Protein AF-A0A433ZT77-F1 (afdb_monomer_lite)

Organism: Morganella morganii (NCBI:txid582)

InterPro domains:
  IPR028090 JAB domain, prokaryotic [PF14464] (5-48)
  IPR051929 Viral Assembly and Modifier Protease [PTHR34858] (2-56)

Sequence (58 aa):
MMRKNIQAIIFAHAEREYPRECCGVIAQKSRVVKYFLCRNIASTPEEHFVLSPEDYPW

Structure (mmCIF, N/CA/C/O backbone):
data_AF-A0A433ZT77-F1
#
_entry.id   AF-A0A433ZT77-F1
#
loop_
_atom_site.group_PDB
_atom_site.id
_atom_site.type_symbol
_atom_site.label_atom_id
_atom_site.label_alt_id
_atom_site.label_comp_id
_atom_site.label_asym_id
_atom_site.label_entity_id
_atom_site.label_seq_id
_atom_site.pdbx_PDB_ins_code
_atom_site.Cartn_x
_atom_site.Cartn_y
_atom_site.Cartn_z
_atom_site.occupancy
_atom_site.B_iso_or_equiv
_atom_site.auth_seq_id
_atom_site.auth_comp_id
_atom_site.auth_asym_id
_atom_site.auth_atom_id
_atom_site.pdbx_PDB_model_num
ATOM 1 N N . MET A 1 1 ? 1.102 -3.998 18.371 1.00 59.09 1 MET A N 1
ATOM 2 C CA . MET A 1 1 ? 0.615 -5.265 17.781 1.00 59.09 1 MET A CA 1
ATOM 3 C C . MET A 1 1 ? -0.399 -4.935 16.696 1.00 59.09 1 MET A C 1
ATOM 5 O O . MET A 1 1 ? -1.284 -4.124 16.952 1.00 59.09 1 MET A O 1
ATOM 9 N N . MET A 1 2 ? -0.243 -5.486 15.490 1.00 68.50 2 MET A N 1
ATOM 10 C CA . MET A 1 2 ? -1.174 -5.244 14.381 1.00 68.50 2 MET A CA 1
ATOM 11 C C . MET A 1 2 ? -2.519 -5.917 14.682 1.00 68.50 2 MET A C 1
ATOM 13 O O . MET A 1 2 ? -2.548 -7.034 15.198 1.00 68.50 2 MET A O 1
ATOM 17 N N . ARG A 1 3 ? -3.641 -5.241 14.410 1.00 81.94 3 ARG A N 1
ATOM 18 C CA . ARG A 1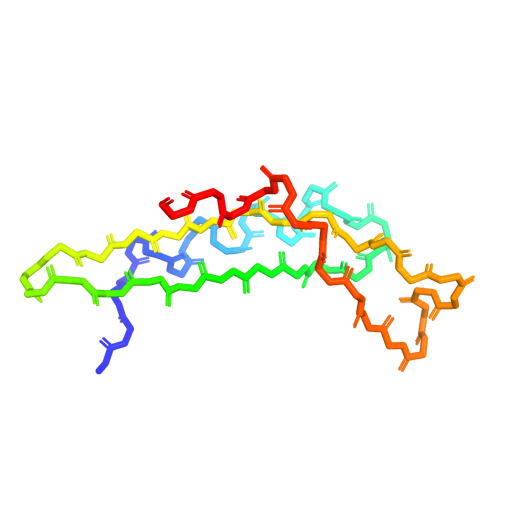 3 ? -4.967 -5.824 14.657 1.00 81.94 3 ARG A CA 1
ATOM 19 C C . ARG A 1 3 ? -5.261 -6.896 13.598 1.00 81.94 3 ARG A C 1
ATOM 21 O O . ARG A 1 3 ? -5.044 -6.650 12.414 1.00 81.94 3 ARG A O 1
ATOM 28 N N . LYS A 1 4 ? -5.800 -8.052 14.010 1.00 80.12 4 LYS A N 1
ATOM 29 C CA . LYS A 1 4 ? -6.081 -9.199 13.116 1.00 80.12 4 LYS A CA 1
ATOM 30 C C . LYS A 1 4 ? -6.948 -8.831 11.902 1.00 80.12 4 LYS A C 1
ATOM 32 O O . LYS A 1 4 ? -6.751 -9.367 10.820 1.00 80.12 4 LYS A O 1
ATOM 37 N N . ASN A 1 5 ? -7.872 -7.883 12.063 1.00 86.75 5 ASN A N 1
ATOM 38 C CA . ASN A 1 5 ? -8.723 -7.400 10.974 1.00 86.75 5 ASN A CA 1
ATOM 39 C C . ASN A 1 5 ? -7.941 -6.633 9.894 1.00 86.75 5 ASN A C 1
ATOM 41 O O . ASN A 1 5 ? -8.260 -6.755 8.720 1.00 86.75 5 ASN A O 1
ATOM 45 N N . ILE A 1 6 ? -6.905 -5.876 10.267 1.00 91.38 6 ILE A N 1
ATOM 46 C CA . ILE A 1 6 ? -6.063 -5.146 9.310 1.00 91.38 6 ILE A CA 1
ATOM 47 C C . ILE A 1 6 ? -5.199 -6.118 8.505 1.00 91.38 6 ILE A C 1
ATOM 49 O O . ILE A 1 6 ? -5.089 -5.967 7.295 1.00 91.38 6 ILE A O 1
ATOM 53 N N . GLN A 1 7 ? -4.659 -7.154 9.151 1.00 92.62 7 GLN A N 1
ATOM 54 C CA . GLN A 1 7 ? -3.894 -8.196 8.461 1.00 92.62 7 GLN A CA 1
ATOM 55 C C . GLN A 1 7 ? -4.726 -8.891 7.381 1.00 92.62 7 GLN A C 1
ATOM 57 O O . GLN A 1 7 ? -4.263 -9.017 6.255 1.00 92.62 7 GLN A O 1
ATOM 62 N N . ALA A 1 8 ? -5.966 -9.284 7.693 1.00 93.88 8 ALA A N 1
ATOM 63 C CA . ALA A 1 8 ? -6.854 -9.917 6.718 1.00 93.88 8 ALA A CA 1
ATOM 64 C C . ALA A 1 8 ? -7.123 -9.020 5.496 1.00 93.88 8 ALA A C 1
ATOM 66 O O . ALA A 1 8 ? -7.109 -9.500 4.366 1.00 93.88 8 ALA A O 1
ATOM 67 N N . ILE A 1 9 ? -7.313 -7.713 5.712 1.00 94.12 9 ILE A N 1
ATOM 68 C CA . ILE A 1 9 ? -7.510 -6.750 4.619 1.00 94.12 9 ILE A CA 1
ATOM 69 C C . ILE A 1 9 ? -6.236 -6.616 3.770 1.00 94.12 9 ILE A C 1
ATOM 71 O O . ILE A 1 9 ? -6.334 -6.554 2.549 1.00 94.12 9 ILE A O 1
ATOM 75 N N . ILE A 1 10 ? -5.052 -6.609 4.393 1.00 94.56 10 ILE A N 1
ATOM 76 C CA . ILE A 1 10 ? -3.767 -6.560 3.678 1.00 94.56 10 ILE A CA 1
ATOM 77 C C . ILE A 1 10 ? -3.571 -7.809 2.814 1.00 94.56 10 ILE A C 1
ATOM 79 O O . ILE A 1 10 ? -3.185 -7.681 1.660 1.00 94.56 10 ILE A O 1
ATOM 83 N N . PHE A 1 11 ? -3.873 -9.004 3.330 1.00 94.56 11 PHE A N 1
ATOM 84 C CA . PHE A 1 11 ? -3.758 -10.235 2.542 1.00 94.56 11 PHE A CA 1
ATOM 85 C C . PHE A 1 11 ? -4.720 -10.247 1.351 1.00 94.56 11 PHE A C 1
ATOM 87 O O . PHE A 1 11 ? -4.299 -10.534 0.236 1.00 94.56 11 PHE A O 1
ATOM 94 N N . ALA A 1 12 ? -5.975 -9.837 1.556 1.00 95.50 12 ALA A N 1
ATOM 95 C CA . ALA A 1 12 ? -6.935 -9.708 0.462 1.00 95.50 12 ALA A CA 1
ATOM 96 C C . ALA A 1 12 ? -6.505 -8.657 -0.578 1.00 95.50 12 ALA A C 1
ATOM 98 O O . ALA A 1 12 ? -6.809 -8.791 -1.760 1.00 95.50 12 ALA A O 1
ATOM 99 N N . HIS A 1 13 ? -5.803 -7.600 -0.157 1.00 94.75 13 HIS A N 1
ATOM 100 C CA . HIS A 1 13 ? -5.223 -6.628 -1.082 1.00 94.75 13 HIS A CA 1
ATOM 101 C C . HIS A 1 13 ? -4.057 -7.236 -1.872 1.00 94.75 13 HIS A C 1
ATOM 103 O O . HIS A 1 13 ? -4.023 -7.107 -3.092 1.00 94.75 13 HIS A O 1
ATOM 109 N N . ALA A 1 14 ? -3.170 -7.976 -1.207 1.00 94.44 14 ALA A N 1
ATOM 110 C CA . ALA A 1 14 ? -2.047 -8.646 -1.852 1.00 94.44 14 ALA A CA 1
ATOM 111 C C . ALA A 1 14 ? -2.492 -9.655 -2.920 1.00 94.44 14 ALA A C 1
ATOM 113 O O . ALA A 1 14 ? -1.923 -9.686 -4.008 1.00 94.44 14 ALA A O 1
ATOM 114 N N . GLU A 1 15 ? -3.549 -10.425 -2.651 1.00 95.06 15 GLU A N 1
ATOM 115 C CA . GLU A 1 15 ? -4.138 -11.344 -3.634 1.00 95.06 15 GLU A CA 1
ATOM 116 C C . GLU A 1 15 ? -4.689 -10.616 -4.869 1.00 95.06 15 GLU A C 1
ATOM 118 O O . GLU A 1 15 ? -4.618 -11.142 -5.977 1.00 95.06 15 GLU A O 1
ATOM 123 N N . ARG A 1 16 ? -5.225 -9.402 -4.695 1.00 92.81 16 ARG A N 1
ATOM 124 C CA . ARG A 1 16 ? -5.800 -8.601 -5.787 1.00 92.81 16 ARG A CA 1
ATOM 125 C C . ARG A 1 16 ? -4.751 -7.91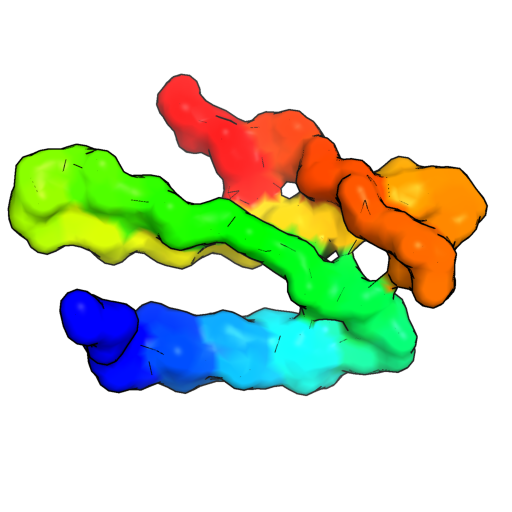2 -6.650 1.00 92.81 16 ARG A C 1
ATOM 127 O O . ARG A 1 16 ? -4.999 -7.722 -7.836 1.00 92.81 16 ARG A O 1
ATOM 134 N N . GLU A 1 17 ? -3.628 -7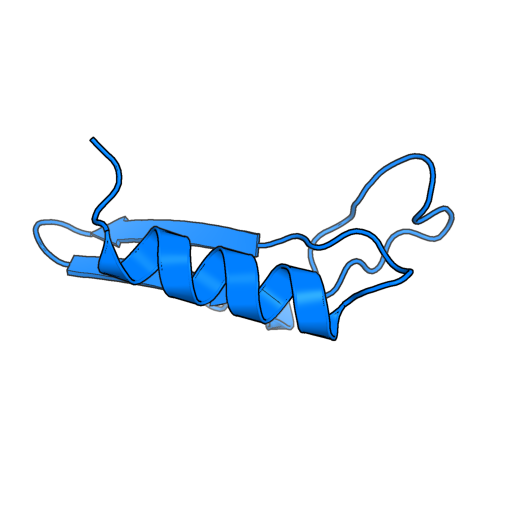.522 -6.059 1.00 89.88 17 GLU A N 1
ATOM 135 C CA . GLU A 1 17 ? -2.556 -6.837 -6.785 1.00 89.88 17 GLU A CA 1
ATOM 136 C C . GLU A 1 17 ? -1.658 -7.811 -7.555 1.00 89.88 17 GLU A C 1
ATOM 138 O O . GLU A 1 17 ? -0.996 -7.394 -8.503 1.00 89.88 17 GLU A O 1
ATOM 143 N N . TYR A 1 18 ? -1.673 -9.108 -7.221 1.00 87.00 18 TYR A N 1
ATOM 144 C CA . TYR A 1 18 ? -0.865 -10.117 -7.905 1.00 87.00 18 TYR A CA 1
ATOM 145 C C . TYR A 1 18 ? -1.086 -10.094 -9.436 1.00 87.00 18 TYR A C 1
ATOM 147 O O . TYR A 1 18 ? -2.232 -10.156 -9.891 1.00 87.00 18 TYR A O 1
ATOM 155 N N . PRO A 1 19 ? -0.015 -10.025 -10.261 1.00 86.75 19 PRO A N 1
ATOM 156 C CA . PRO A 1 19 ? 1.403 -10.241 -9.930 1.00 86.75 19 PRO A CA 1
ATOM 157 C C . PRO A 1 19 ? 2.194 -8.994 -9.501 1.00 86.75 19 PRO A C 1
ATOM 159 O O . PRO A 1 19 ? 3.394 -9.094 -9.263 1.00 86.75 19 PRO A O 1
ATOM 162 N N . ARG A 1 20 ? 1.565 -7.819 -9.437 1.00 83.06 20 ARG A N 1
ATOM 163 C CA . ARG A 1 20 ? 2.224 -6.566 -9.051 1.00 83.06 20 ARG A CA 1
ATOM 164 C C . ARG A 1 20 ? 2.488 -6.534 -7.549 1.00 83.06 20 ARG A C 1
ATOM 166 O O . ARG A 1 20 ? 1.814 -7.199 -6.762 1.00 83.06 20 ARG A O 1
ATOM 173 N N . GLU A 1 21 ? 3.462 -5.722 -7.149 1.00 88.00 21 GLU A N 1
ATOM 174 C CA . GLU A 1 21 ? 3.746 -5.505 -5.736 1.00 88.00 21 GLU A CA 1
ATOM 175 C C . GLU A 1 21 ? 2.585 -4.771 -5.044 1.00 88.00 21 GLU A C 1
ATOM 177 O O . GLU A 1 21 ? 2.179 -3.681 -5.451 1.00 88.00 21 GLU A O 1
ATOM 182 N N . CYS A 1 22 ? 2.068 -5.367 -3.969 1.00 92.88 22 CYS A N 1
ATOM 183 C CA . CYS A 1 22 ? 1.034 -4.774 -3.131 1.00 92.88 22 CYS A CA 1
ATOM 184 C C . CYS A 1 22 ? 1.637 -3.751 -2.161 1.00 92.88 22 CYS A C 1
ATOM 186 O O . CYS A 1 22 ? 2.426 -4.108 -1.285 1.00 92.88 22 CYS A O 1
ATOM 188 N N . CYS A 1 23 ? 1.178 -2.501 -2.233 1.00 93.38 23 CYS A N 1
ATOM 189 C CA . CYS A 1 23 ? 1.617 -1.425 -1.345 1.00 93.38 23 CYS A CA 1
ATOM 190 C C . CYS A 1 23 ? 0.437 -0.741 -0.631 1.00 93.38 23 CYS A C 1
ATOM 192 O O . CYS A 1 23 ? -0.718 -0.830 -1.038 1.00 93.38 23 CYS A O 1
ATOM 194 N N . GLY A 1 24 ? 0.686 -0.082 0.500 1.00 93.44 24 GLY A N 1
ATOM 195 C CA . GLY A 1 24 ? -0.383 0.580 1.246 1.00 93.44 24 GLY A CA 1
ATOM 196 C C . GLY A 1 24 ? 0.081 1.209 2.548 1.00 93.44 24 GLY A C 1
ATOM 197 O O . GLY A 1 24 ? 1.187 0.955 3.023 1.00 93.44 24 GLY A O 1
ATOM 198 N N . VAL A 1 25 ? -0.791 2.017 3.146 1.00 93.25 25 VAL A N 1
ATOM 199 C CA . VAL A 1 25 ? -0.494 2.783 4.362 1.00 93.25 25 VAL A CA 1
ATOM 200 C C . VAL A 1 25 ? -1.435 2.368 5.486 1.00 93.25 25 VAL A C 1
ATOM 202 O O . VAL A 1 25 ? -2.649 2.289 5.307 1.00 93.25 25 VAL A O 1
ATOM 205 N N . ILE A 1 26 ? -0.892 2.143 6.682 1.00 92.50 26 ILE A N 1
ATOM 206 C CA . ILE A 1 26 ? -1.686 2.040 7.910 1.00 92.50 26 ILE A CA 1
ATOM 207 C C . ILE A 1 26 ? -1.548 3.364 8.656 1.00 92.50 26 ILE A C 1
ATOM 209 O O . ILE A 1 26 ? -0.478 3.683 9.168 1.00 92.50 26 ILE A O 1
ATOM 213 N N . ALA A 1 27 ? -2.636 4.123 8.749 1.00 90.88 27 ALA A N 1
ATOM 214 C CA . ALA A 1 27 ? -2.685 5.345 9.537 1.00 90.88 27 ALA A CA 1
ATOM 215 C C . ALA A 1 27 ? -3.361 5.089 10.883 1.00 90.88 27 ALA A C 1
ATOM 217 O O . ALA A 1 27 ? -4.409 4.438 10.958 1.00 90.88 27 ALA A O 1
ATOM 218 N N . GLN A 1 28 ? -2.804 5.664 11.945 1.00 90.12 28 GLN A N 1
ATOM 219 C CA . GLN A 1 28 ? -3.421 5.660 13.262 1.00 90.12 28 GLN A CA 1
ATOM 220 C C . GLN A 1 28 ? -3.619 7.090 13.764 1.00 90.12 28 GLN A C 1
ATOM 222 O O . GLN A 1 28 ? -2.669 7.860 13.867 1.00 90.12 28 GLN A O 1
ATOM 227 N N . LYS A 1 29 ? -4.859 7.420 14.141 1.00 89.69 29 LYS A N 1
ATOM 228 C CA . LYS A 1 29 ? -5.213 8.664 14.834 1.00 89.69 29 LYS A CA 1
ATOM 229 C C . LYS A 1 29 ? -5.973 8.309 16.107 1.00 89.69 29 LYS A C 1
ATOM 231 O O . LYS A 1 29 ? -7.115 7.848 16.060 1.00 89.69 29 LYS A O 1
ATOM 236 N N . SER A 1 30 ? -5.333 8.514 17.260 1.00 89.94 30 SER A N 1
ATOM 237 C CA . SER A 1 30 ? -5.860 8.088 18.564 1.00 89.94 30 SER A CA 1
ATOM 238 C C . SER A 1 30 ? -6.187 6.579 18.564 1.00 89.94 30 SER A C 1
ATOM 240 O O . SER A 1 30 ? -5.303 5.751 18.328 1.00 89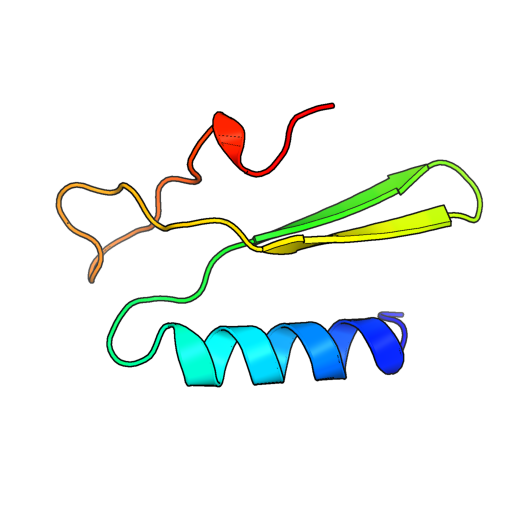.94 30 SER A O 1
ATOM 242 N N . ARG A 1 31 ? -7.446 6.199 18.814 1.00 88.25 31 ARG A N 1
ATOM 243 C CA . ARG A 1 31 ? -7.920 4.802 18.837 1.00 88.25 31 ARG A CA 1
ATOM 244 C C . ARG A 1 31 ? -8.313 4.255 17.461 1.00 88.25 31 ARG A C 1
ATOM 246 O O . ARG A 1 31 ? -8.532 3.044 17.332 1.00 88.25 31 ARG A O 1
ATOM 253 N N . VAL A 1 32 ? -8.415 5.124 16.457 1.00 88.19 32 VAL A N 1
ATOM 254 C CA . VAL A 1 32 ? -8.818 4.763 15.096 1.00 88.19 32 VAL A CA 1
ATOM 255 C C . VAL A 1 32 ? -7.582 4.356 14.307 1.00 88.19 32 VAL A C 1
ATOM 257 O O . VAL A 1 32 ? -6.609 5.102 14.236 1.00 88.19 32 VAL A O 1
ATOM 260 N N . VAL A 1 33 ? -7.637 3.163 13.719 1.00 90.56 33 VAL A N 1
ATOM 261 C CA . VAL A 1 33 ? -6.627 2.639 12.796 1.00 90.56 33 VAL A CA 1
ATOM 262 C C . VAL A 1 33 ? -7.332 2.380 11.477 1.00 90.56 33 VAL A C 1
ATOM 264 O O . VAL A 1 33 ? -8.347 1.679 11.465 1.00 90.56 33 VAL A O 1
ATOM 267 N N . LYS A 1 34 ? -6.806 2.940 10.391 1.00 90.44 34 LYS A N 1
ATOM 268 C CA . LYS A 1 34 ? -7.331 2.760 9.039 1.00 90.44 34 LYS A CA 1
ATOM 269 C C . LYS A 1 34 ? -6.217 2.258 8.133 1.00 90.44 34 LYS A C 1
ATOM 271 O O . LYS A 1 34 ? -5.090 2.740 8.207 1.00 90.44 34 LYS A O 1
ATOM 276 N N . TYR A 1 35 ? -6.551 1.280 7.306 1.00 92.44 35 TYR A N 1
ATOM 277 C CA . TYR A 1 35 ? -5.691 0.825 6.226 1.00 92.44 35 TYR A CA 1
ATOM 278 C C . TYR A 1 35 ? -6.147 1.469 4.917 1.00 92.44 35 TYR A C 1
ATOM 280 O O . TYR A 1 35 ? -7.346 1.499 4.632 1.00 92.44 35 TYR A O 1
ATOM 288 N N . PHE A 1 36 ? -5.188 1.988 4.161 1.00 92.62 36 PHE A N 1
ATOM 289 C CA . PHE A 1 36 ? -5.352 2.557 2.834 1.00 92.62 36 PHE A CA 1
ATOM 290 C C . PHE A 1 36 ? -4.630 1.654 1.842 1.00 92.62 36 PHE A C 1
ATOM 292 O O . PHE A 1 36 ? -3.404 1.525 1.874 1.00 92.62 36 PHE A O 1
ATOM 299 N N . LEU A 1 37 ? -5.415 1.017 0.983 1.00 93.31 37 LEU A N 1
ATOM 300 C CA . LEU A 1 37 ? -4.916 0.282 -0.168 1.00 93.31 37 LEU A CA 1
ATOM 301 C C . LEU A 1 37 ? -4.417 1.294 -1.200 1.00 93.31 37 LEU A C 1
ATOM 303 O O . LEU A 1 37 ? -5.150 2.213 -1.549 1.00 93.31 37 LEU A O 1
ATOM 307 N N . CYS A 1 38 ? -3.157 1.172 -1.609 1.00 93.88 38 CYS A N 1
ATOM 308 C CA . CYS A 1 38 ? -2.521 2.108 -2.527 1.00 93.88 38 CYS A CA 1
ATOM 309 C C . CYS A 1 38 ? -2.027 1.366 -3.761 1.00 93.88 38 CYS A C 1
ATOM 311 O O . CYS A 1 38 ? -1.510 0.254 -3.662 1.00 93.88 38 CYS A O 1
ATOM 313 N N . ARG A 1 39 ? -2.139 2.014 -4.914 1.00 90.81 39 ARG A N 1
ATOM 314 C CA . ARG A 1 39 ? -1.545 1.546 -6.162 1.00 90.81 39 ARG A CA 1
ATOM 315 C C . ARG A 1 39 ? -0.052 1.851 -6.162 1.00 90.81 39 ARG A C 1
ATOM 317 O O . ARG A 1 39 ? 0.352 2.958 -5.790 1.00 90.81 39 ARG A O 1
ATOM 324 N N . ASN A 1 40 ? 0.742 0.892 -6.637 1.00 91.12 40 ASN A N 1
ATOM 325 C CA . ASN A 1 40 ? 2.143 1.123 -6.961 1.00 91.12 40 ASN A CA 1
ATOM 326 C C . ASN A 1 40 ? 2.229 1.840 -8.320 1.00 91.12 40 ASN A C 1
ATOM 328 O O . ASN A 1 40 ? 1.895 1.257 -9.352 1.00 91.12 40 ASN A O 1
ATOM 332 N N . ILE A 1 41 ? 2.656 3.104 -8.312 1.00 90.81 41 ILE A N 1
ATOM 333 C CA . ILE A 1 41 ? 2.840 3.943 -9.507 1.00 90.81 41 ILE A CA 1
ATOM 334 C C . ILE A 1 41 ? 4.315 4.086 -9.912 1.00 90.81 41 ILE A C 1
ATOM 336 O O . ILE A 1 41 ? 4.656 4.978 -10.687 1.00 90.81 41 ILE A O 1
ATOM 340 N N . ALA A 1 42 ? 5.203 3.238 -9.382 1.00 89.88 42 ALA A N 1
ATOM 341 C CA . ALA A 1 42 ? 6.600 3.206 -9.794 1.00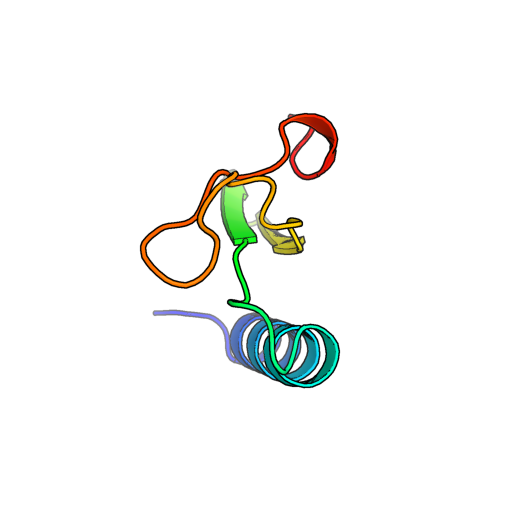 89.88 42 ALA A CA 1
ATOM 342 C C . ALA A 1 42 ? 6.723 2.856 -11.283 1.00 89.88 42 ALA A C 1
ATOM 344 O O . ALA A 1 42 ? 6.036 1.968 -11.788 1.00 89.88 42 ALA A O 1
ATOM 345 N N . SER A 1 43 ? 7.656 3.512 -11.976 1.00 88.19 43 SER A N 1
ATOM 346 C CA . SER A 1 43 ? 7.995 3.173 -13.363 1.00 88.19 43 SER A CA 1
ATOM 347 C C . SER A 1 43 ? 8.677 1.802 -13.478 1.00 88.19 43 SER A C 1
ATOM 349 O O . SER A 1 43 ? 8.590 1.173 -14.529 1.00 88.19 43 SER A O 1
ATOM 351 N N . THR A 1 44 ? 9.331 1.332 -12.404 1.00 87.56 44 THR A N 1
ATOM 352 C CA . THR A 1 44 ? 9.918 -0.015 -12.274 1.00 87.56 44 THR A CA 1
ATOM 353 C C . THR A 1 44 ? 9.329 -0.750 -11.053 1.00 87.56 44 THR A C 1
ATOM 355 O O . THR A 1 44 ? 9.980 -0.870 -10.014 1.00 87.56 44 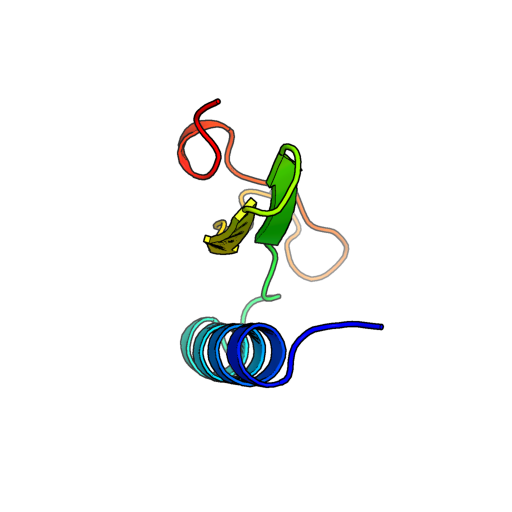THR A O 1
ATOM 358 N N . PRO A 1 45 ? 8.077 -1.247 -11.149 1.00 81.88 45 PRO A N 1
ATOM 359 C CA . PRO A 1 45 ? 7.308 -1.758 -10.006 1.00 81.88 45 PRO A CA 1
ATOM 360 C C . PRO A 1 45 ? 7.805 -3.092 -9.425 1.00 81.88 45 PRO A C 1
ATOM 362 O O . PRO A 1 45 ? 7.296 -3.521 -8.396 1.00 81.88 45 PRO A O 1
ATOM 365 N N . GLU A 1 46 ? 8.763 -3.752 -10.081 1.00 83.88 46 GLU A N 1
ATOM 366 C CA . GLU A 1 46 ? 9.423 -4.973 -9.590 1.00 83.88 46 GLU A CA 1
ATOM 367 C C . GLU A 1 46 ? 10.661 -4.675 -8.721 1.00 83.88 46 GLU A C 1
ATOM 369 O O . GLU A 1 46 ? 11.145 -5.559 -8.020 1.00 83.88 46 GLU A O 1
ATOM 374 N N . GLU A 1 47 ? 11.187 -3.444 -8.760 1.00 86.31 47 GLU A N 1
ATOM 375 C CA . GLU A 1 47 ? 12.382 -3.037 -8.003 1.00 86.31 47 GLU A CA 1
ATOM 376 C C . GLU A 1 47 ? 12.034 -2.208 -6.762 1.00 86.31 47 GLU A C 1
ATOM 378 O O . GLU A 1 47 ? 12.731 -2.267 -5.748 1.00 86.31 47 GLU A O 1
ATOM 383 N N . HIS A 1 48 ? 10.986 -1.390 -6.861 1.00 86.75 48 HIS A N 1
ATOM 384 C CA . HIS A 1 48 ? 10.510 -0.536 -5.783 1.00 86.75 48 HIS A CA 1
ATOM 385 C C . HIS A 1 48 ? 9.030 -0.189 -5.962 1.00 86.75 48 HIS A C 1
ATOM 387 O O . HIS A 1 48 ? 8.427 -0.421 -7.014 1.00 86.75 48 HIS A O 1
ATOM 393 N N . PHE A 1 49 ? 8.460 0.454 -4.942 1.00 88.12 49 PHE A N 1
ATOM 394 C CA . PHE A 1 49 ? 7.129 1.030 -5.026 1.00 88.12 49 PHE A CA 1
ATOM 395 C C . PHE A 1 49 ? 7.124 2.537 -4.812 1.00 88.12 49 PHE A C 1
ATOM 397 O O . PHE A 1 49 ? 7.883 3.093 -4.016 1.00 88.12 49 PHE A O 1
ATOM 404 N N . VAL A 1 50 ? 6.201 3.193 -5.509 1.00 90.69 50 VAL A N 1
ATOM 405 C CA . VAL A 1 50 ? 5.812 4.580 -5.265 1.00 90.69 50 VAL A CA 1
ATOM 406 C C . VAL A 1 50 ? 4.319 4.570 -4.984 1.00 90.69 50 VAL A C 1
ATOM 408 O O . VAL A 1 50 ? 3.539 4.082 -5.797 1.00 90.69 50 VAL A O 1
ATOM 411 N N . LEU A 1 51 ? 3.912 5.076 -3.822 1.00 91.56 51 LEU A N 1
ATOM 412 C CA . LEU A 1 51 ? 2.499 5.143 -3.459 1.00 91.56 51 LEU A CA 1
ATOM 413 C C . LEU A 1 51 ? 1.810 6.249 -4.270 1.00 91.56 51 LEU A C 1
ATOM 415 O O . LEU A 1 51 ? 2.307 7.374 -4.316 1.00 91.56 51 LEU A O 1
ATOM 419 N N . SER A 1 52 ? 0.649 5.958 -4.861 1.00 91.69 52 SER A N 1
ATOM 420 C CA . SER A 1 52 ? -0.193 6.989 -5.482 1.00 91.69 52 SER A CA 1
ATOM 421 C C . SER A 1 52 ? -0.718 7.979 -4.429 1.00 91.69 52 SER A C 1
ATOM 423 O O . SER A 1 52 ? -1.475 7.553 -3.552 1.00 91.69 52 SER A O 1
ATOM 425 N N . PRO A 1 53 ? -0.399 9.289 -4.508 1.00 89.25 53 PRO A N 1
ATOM 426 C CA . PRO A 1 53 ? -0.848 10.287 -3.528 1.00 89.25 53 PRO A CA 1
ATOM 427 C C . PRO A 1 53 ? -2.369 10.369 -3.359 1.00 89.25 53 PRO A C 1
ATOM 429 O O . PRO A 1 53 ? -2.859 10.739 -2.294 1.00 89.25 53 PRO A O 1
ATOM 432 N N . GLU A 1 54 ? -3.118 10.003 -4.399 1.00 90.56 54 GLU A N 1
ATOM 433 C CA . GLU A 1 54 ? -4.584 9.987 -4.404 1.00 90.56 54 GLU A CA 1
ATOM 434 C C . GLU A 1 54 ? -5.187 8.898 -3.507 1.00 90.56 54 GLU A C 1
ATOM 436 O O . GLU A 1 54 ? -6.347 9.008 -3.113 1.00 90.56 54 GLU A O 1
ATOM 441 N N . ASP A 1 55 ? -4.425 7.850 -3.179 1.00 89.31 55 ASP A N 1
ATOM 442 C CA . ASP A 1 55 ? -4.947 6.664 -2.489 1.00 89.31 55 ASP A CA 1
ATOM 443 C C . ASP A 1 55 ? -4.875 6.782 -0.953 1.00 89.31 55 ASP A C 1
ATOM 445 O O . ASP A 1 55 ? -5.484 5.998 -0.219 1.00 89.31 55 ASP A O 1
ATOM 449 N N . TYR A 1 56 ? -4.182 7.804 -0.444 1.00 84.88 56 TYR A N 1
ATOM 450 C CA . TYR A 1 56 ? -4.100 8.131 0.981 1.00 84.88 56 TYR A CA 1
ATOM 451 C C . TYR A 1 56 ? -4.380 9.623 1.240 1.00 84.88 56 TYR A C 1
ATOM 453 O O . TYR A 1 56 ? -3.558 10.309 1.853 1.00 84.88 56 TYR A O 1
ATOM 461 N N . PRO A 1 57 ? -5.548 10.145 0.815 1.00 74.50 57 PRO A N 1
ATOM 462 C CA . PRO A 1 57 ? -5.905 11.527 1.078 1.00 74.50 57 PRO A CA 1
ATOM 463 C C . PRO A 1 57 ? -6.118 11.677 2.587 1.00 74.50 57 PRO A C 1
ATOM 465 O O . PRO A 1 57 ? -6.970 11.007 3.184 1.00 74.50 57 PRO A O 1
ATOM 468 N N . TRP A 1 58 ? -5.281 12.502 3.204 1.00 64.44 58 TRP A N 1
ATOM 469 C CA . TRP A 1 58 ? -5.391 12.872 4.610 1.00 64.44 58 TRP A CA 1
ATOM 470 C C . TRP A 1 58 ? -6.324 14.061 4.796 1.00 64.44 58 TRP A C 1
ATOM 472 O O . TRP A 1 58 ? -6.222 15.017 3.998 1.00 64.44 58 TRP A O 1
#

Foldseek 3Di:
DDDPVVVVVQVVQCVVCPPFDWDWDWDDDPPDIDIFGFDFPDPCRVVDGDGDPVRDDD

pLDDT: mean 88.5, std 7.05, range [59.09, 95.5]

Radius of gyration: 12.1 Å; chains: 1; bounding box: 21×24×32 Å

Secondary structure (DSSP, 8-state):
---HHHHHHHHHHHHHHTTSPPEEEEEEETTEEEEEEE-B--SSTTT---B-GGGS--